Protein AF-A0A2I4CMR8-F1 (afdb_monomer_lite)

Organism: Austrofundulus limnaeus (NCBI:txid52670)

Secondary structure (DSSP, 8-state):
--S-HHHHHHHHHHHTT-PPPHHHHHHHHHHTSHHHHHH-TTTSSTTS-TTT--TTTS-SS----TTGGGGT--

Foldseek 3Di:
DDPCQLVVVQVVCVVVVHGDDPVRSVVCCVCVDLVNQCPDCVRFCPPPDCVVPPCVVPGPSHPPDPPCVVVVDD

Sequence (74 aa):
MSTDLHGTIGRVGAFLQRPLLEEELQNCVKHCSFSSMKSNKMINYTLVPEEIMDQSKVSFMRKGQIGDWKNMFT

Radius of gyration: 15.68 Å; chains: 1; bounding box: 36×32×41 Å

Structure (mmCIF, N/CA/C/O backbone):
data_AF-A0A2I4CMR8-F1
#
_entry.id   AF-A0A2I4CMR8-F1
#
loop_
_atom_site.group_PDB
_atom_site.id
_atom_site.type_symbol
_atom_site.label_atom_id
_atom_site.label_alt_id
_atom_site.label_comp_id
_atom_site.label_asym_id
_atom_site.label_entity_id
_atom_site.label_seq_id
_atom_site.pdbx_PDB_ins_code
_atom_site.Cartn_x
_atom_site.Cartn_y
_atom_site.Cartn_z
_atom_site.occupancy
_atom_site.B_iso_or_equiv
_atom_site.auth_seq_id
_atom_site.auth_comp_id
_atom_site.auth_asym_id
_atom_site.auth_atom_id
_atom_site.pdbx_PDB_model_num
ATOM 1 N N . MET A 1 1 ? -0.453 5.635 -5.113 1.00 59.78 1 MET A N 1
ATOM 2 C CA . MET A 1 1 ? -0.654 5.754 -3.660 1.00 59.78 1 MET A CA 1
ATOM 3 C C . MET A 1 1 ? -1.815 6.694 -3.400 1.00 59.78 1 MET A C 1
ATOM 5 O O . MET A 1 1 ? -1.823 7.760 -3.998 1.00 59.78 1 MET A O 1
ATOM 9 N N . SER A 1 2 ? -2.807 6.281 -2.607 1.00 68.50 2 SER A N 1
ATOM 10 C CA . SER A 1 2 ? -3.942 7.151 -2.268 1.00 68.50 2 SER A CA 1
ATOM 11 C C . SER A 1 2 ? -3.440 8.394 -1.533 1.00 68.50 2 SER A C 1
ATOM 13 O O . SER A 1 2 ? -2.584 8.272 -0.659 1.00 68.50 2 SER A O 1
ATOM 15 N N . THR A 1 3 ? -3.956 9.567 -1.890 1.00 82.62 3 THR A N 1
ATOM 16 C CA . THR A 1 3 ? -3.663 10.831 -1.196 1.00 82.62 3 THR A CA 1
ATOM 17 C C . THR A 1 3 ? -4.356 10.917 0.166 1.00 82.62 3 THR A C 1
ATOM 19 O O . THR A 1 3 ? -3.961 11.726 0.992 1.00 82.62 3 THR A O 1
ATOM 22 N N . ASP A 1 4 ? -5.358 10.067 0.407 1.00 94.50 4 ASP A N 1
ATOM 23 C CA . ASP A 1 4 ? -6.117 9.974 1.655 1.00 94.50 4 ASP A CA 1
ATOM 24 C C . ASP A 1 4 ? -6.533 8.510 1.892 1.00 94.50 4 ASP A C 1
ATOM 26 O O . ASP A 1 4 ? -7.645 8.078 1.564 1.00 94.50 4 ASP A O 1
ATOM 30 N N . LEU A 1 5 ? -5.593 7.687 2.370 1.00 94.81 5 LEU A N 1
ATOM 31 C CA . LEU A 1 5 ? -5.866 6.272 2.646 1.00 94.81 5 LEU A CA 1
ATOM 32 C C . LEU A 1 5 ? -6.831 6.107 3.830 1.00 94.81 5 LEU A C 1
ATOM 34 O O . LEU A 1 5 ? -7.749 5.297 3.742 1.00 94.81 5 LEU A O 1
ATOM 38 N N . HIS A 1 6 ? -6.655 6.899 4.891 1.00 96.56 6 HIS A N 1
ATOM 39 C CA . HIS A 1 6 ? -7.486 6.858 6.099 1.00 96.56 6 HIS A CA 1
ATOM 40 C C . HIS A 1 6 ? -8.958 7.143 5.784 1.00 96.56 6 HIS A C 1
ATOM 42 O O . HIS A 1 6 ? -9.810 6.281 6.010 1.00 96.56 6 HIS A O 1
ATOM 48 N N . GLY A 1 7 ? -9.252 8.273 5.134 1.00 96.81 7 GLY A N 1
ATOM 49 C CA . GLY A 1 7 ? -10.620 8.623 4.767 1.00 96.81 7 GLY A CA 1
ATOM 50 C C . GLY A 1 7 ? -11.218 7.661 3.742 1.00 96.81 7 GLY A C 1
ATOM 51 O O . GLY A 1 7 ? -12.416 7.387 3.779 1.00 96.81 7 GLY A O 1
ATOM 52 N N . THR A 1 8 ? -10.404 7.073 2.856 1.00 97.06 8 THR A N 1
ATOM 53 C CA . THR A 1 8 ? -10.878 6.022 1.938 1.00 97.06 8 THR A CA 1
ATOM 54 C C . THR A 1 8 ? -11.322 4.770 2.689 1.00 97.06 8 THR A C 1
ATOM 56 O O . THR A 1 8 ? -12.400 4.256 2.400 1.00 97.06 8 THR A O 1
ATOM 59 N N . ILE A 1 9 ? -10.538 4.295 3.661 1.00 97.12 9 ILE A N 1
ATOM 60 C CA . ILE A 1 9 ? -10.909 3.133 4.479 1.00 97.12 9 ILE A CA 1
ATOM 61 C C . ILE A 1 9 ? -12.188 3.440 5.270 1.00 97.12 9 ILE A C 1
ATOM 63 O O . ILE A 1 9 ? -13.102 2.618 5.274 1.00 97.12 9 ILE A O 1
ATOM 67 N N . GLY A 1 10 ? -12.308 4.642 5.843 1.00 97.69 10 GLY A N 1
ATOM 68 C CA . GLY A 1 10 ? -13.534 5.085 6.515 1.00 97.69 10 GLY A CA 1
ATOM 69 C C . GLY A 1 10 ? -14.760 5.063 5.596 1.00 97.69 10 GLY A C 1
ATOM 70 O O . GLY A 1 10 ? -15.801 4.519 5.964 1.00 97.69 10 GLY A O 1
ATOM 71 N N . ARG A 1 11 ? -14.628 5.570 4.360 1.00 97.69 11 ARG A N 1
ATOM 72 C CA . ARG A 1 11 ? -15.700 5.520 3.348 1.00 97.69 11 ARG A CA 1
ATOM 73 C C . ARG A 1 11 ? -16.087 4.087 2.977 1.00 97.69 11 ARG A C 1
ATOM 75 O O . ARG A 1 11 ? -17.274 3.806 2.841 1.00 97.69 11 ARG A O 1
ATOM 82 N N . VAL A 1 12 ? -15.116 3.181 2.837 1.00 97.56 12 VAL A N 1
ATOM 83 C CA . VAL A 1 12 ? -15.381 1.757 2.565 1.00 97.56 12 VAL A CA 1
ATOM 84 C C . VAL A 1 12 ? -16.099 1.098 3.746 1.00 97.56 12 VAL A C 1
ATOM 86 O O . VAL A 1 12 ? -17.082 0.394 3.531 1.00 97.56 12 VAL A O 1
ATOM 89 N N . GLY A 1 13 ? -15.673 1.359 4.985 1.00 97.69 13 GLY A N 1
ATOM 90 C CA . GLY A 1 13 ? -16.355 0.865 6.185 1.00 97.69 13 GLY A CA 1
ATOM 91 C C . GLY A 1 13 ? -17.807 1.340 6.262 1.00 97.69 13 GLY A C 1
ATOM 92 O O . GLY A 1 13 ? -18.717 0.533 6.449 1.00 97.69 13 GLY A O 1
ATOM 93 N N . ALA A 1 14 ? -18.049 2.631 6.013 1.00 97.81 14 ALA A N 1
ATOM 94 C CA . ALA A 1 14 ? -19.397 3.194 5.958 1.00 97.81 14 ALA A CA 1
ATOM 95 C C . ALA A 1 14 ? -20.257 2.552 4.855 1.00 97.81 14 ALA A C 1
ATOM 97 O O . ALA A 1 14 ? -21.401 2.178 5.109 1.00 97.81 14 ALA A O 1
ATOM 98 N N . PHE A 1 15 ? -19.698 2.363 3.654 1.00 98.31 15 PHE A N 1
ATOM 99 C CA . PHE A 1 15 ? -20.378 1.690 2.542 1.00 98.31 15 PHE A CA 1
ATOM 100 C C . PHE A 1 15 ? -20.790 0.252 2.894 1.00 98.31 15 PHE A C 1
ATOM 102 O O . PHE A 1 15 ? -21.896 -0.173 2.572 1.00 98.31 15 PHE A O 1
ATOM 109 N N . LEU A 1 16 ? -19.930 -0.479 3.607 1.00 98.25 16 LEU A N 1
ATOM 110 C CA . LEU A 1 16 ? -20.196 -1.844 4.068 1.00 98.25 16 LEU A CA 1
ATOM 111 C C . LEU A 1 16 ? -21.087 -1.913 5.321 1.00 98.25 16 LEU A C 1
ATOM 113 O O . LEU A 1 16 ? -21.283 -3.004 5.853 1.00 98.25 16 LEU A O 1
ATOM 117 N N . GLN A 1 17 ? -21.604 -0.777 5.808 1.00 98.06 17 GLN A N 1
ATOM 118 C CA . GLN A 1 17 ? -22.357 -0.667 7.066 1.00 98.06 17 GLN A CA 1
ATOM 119 C C . GLN A 1 17 ? -21.575 -1.203 8.280 1.00 98.06 17 GLN A C 1
ATOM 121 O O . GLN A 1 17 ? -22.140 -1.747 9.227 1.00 98.06 17 GLN A O 1
ATOM 126 N N . ARG A 1 18 ? -20.247 -1.054 8.242 1.00 97.50 18 ARG A N 1
ATOM 127 C CA . ARG A 1 18 ? -19.299 -1.442 9.292 1.00 97.50 18 ARG A CA 1
ATOM 128 C C . ARG A 1 18 ? -18.342 -0.277 9.555 1.00 97.50 18 ARG A C 1
ATOM 130 O O . ARG A 1 18 ? -17.199 -0.317 9.095 1.00 97.50 18 ARG A O 1
ATOM 137 N N . PRO A 1 19 ? -18.810 0.802 10.209 1.00 96.12 19 PRO A N 1
ATOM 138 C CA . PRO A 1 19 ? -17.927 1.894 10.586 1.00 96.12 19 PRO A CA 1
ATOM 139 C C . PRO A 1 19 ? -16.845 1.363 11.527 1.00 96.12 19 PRO A C 1
ATOM 141 O O . PRO A 1 19 ? -17.123 0.552 12.407 1.00 96.12 19 PRO A O 1
ATOM 144 N N . LEU A 1 20 ? -15.619 1.817 11.305 1.00 96.75 20 LEU A N 1
ATOM 145 C CA . LEU A 1 20 ? -14.458 1.432 12.093 1.00 96.75 20 LEU A CA 1
ATOM 146 C C . LEU A 1 20 ? -14.191 2.497 13.155 1.00 96.75 20 LEU A C 1
ATOM 148 O O . LEU A 1 20 ? -14.356 3.694 12.898 1.00 96.75 20 LEU A O 1
ATOM 152 N N . LEU A 1 21 ? -13.751 2.061 14.330 1.00 97.75 21 LEU A N 1
ATOM 153 C CA . LEU A 1 21 ? -13.186 2.941 15.344 1.00 97.75 21 LEU A CA 1
ATOM 154 C C . LEU A 1 21 ? -11.871 3.542 14.836 1.00 97.75 21 LEU A C 1
ATOM 156 O O . LEU A 1 21 ? -11.199 2.976 13.973 1.00 97.75 21 LEU A O 1
ATOM 160 N N . GLU A 1 22 ? -11.469 4.677 15.405 1.00 97.38 22 GLU A N 1
ATOM 161 C CA . GLU A 1 22 ? -10.245 5.364 14.978 1.00 97.38 22 GLU A CA 1
ATOM 162 C C . GLU A 1 22 ? -9.005 4.460 15.091 1.00 97.38 22 GLU A C 1
ATOM 164 O O . GLU A 1 22 ? -8.180 4.421 14.185 1.00 97.38 22 GLU A O 1
ATOM 169 N N . GLU A 1 23 ? -8.904 3.652 16.148 1.00 97.94 23 GLU A N 1
ATOM 170 C CA . GLU A 1 23 ? -7.814 2.680 16.300 1.00 97.94 23 GLU A CA 1
ATOM 171 C C . GLU A 1 23 ? -7.819 1.615 15.188 1.00 97.94 23 GLU A C 1
ATOM 173 O O . GLU A 1 23 ? -6.773 1.288 14.622 1.00 97.94 23 GLU A O 1
ATOM 178 N N . GLU A 1 24 ? -8.995 1.099 14.826 1.00 97.75 24 GLU A N 1
ATOM 179 C CA . GLU A 1 24 ? -9.150 0.122 13.747 1.00 97.75 24 GLU A CA 1
ATOM 180 C C . GLU A 1 24 ? -8.780 0.737 12.391 1.00 97.75 24 GLU A C 1
ATOM 182 O O . GLU A 1 24 ? -8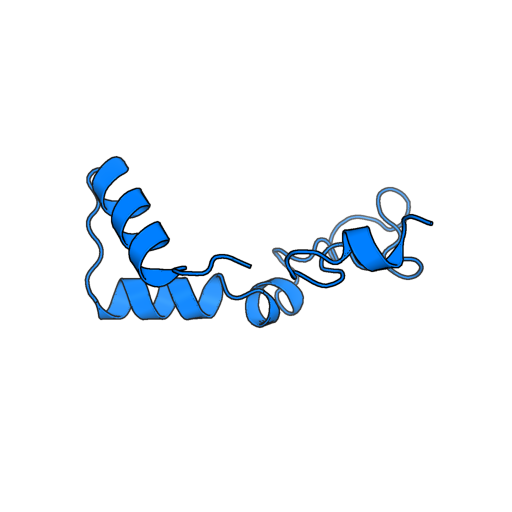.076 0.105 11.602 1.00 97.75 24 GLU A O 1
ATOM 187 N N . LEU A 1 25 ? -9.168 1.995 12.145 1.00 97.56 25 LEU A N 1
ATOM 188 C CA . LEU A 1 25 ? -8.768 2.752 10.957 1.00 97.56 25 LEU A CA 1
ATOM 189 C C . LEU A 1 25 ? -7.252 2.904 10.874 1.00 97.56 25 LEU A C 1
ATOM 191 O O . LEU A 1 25 ? -6.670 2.607 9.829 1.00 97.56 25 LEU A O 1
ATOM 195 N N . GLN A 1 26 ? -6.598 3.318 11.961 1.00 97.50 26 GLN A N 1
ATOM 196 C CA . GLN A 1 26 ? -5.141 3.465 12.002 1.00 97.50 26 GLN A CA 1
ATOM 197 C C . GLN A 1 26 ? -4.431 2.127 11.764 1.00 97.50 26 GLN A C 1
ATOM 199 O O . GLN A 1 26 ? -3.465 2.056 10.995 1.00 97.50 26 GLN A O 1
ATOM 204 N N . ASN A 1 27 ? -4.946 1.042 12.346 1.00 98.06 27 ASN A N 1
ATOM 205 C CA . ASN A 1 27 ? -4.437 -0.304 12.104 1.00 98.06 27 ASN A CA 1
ATOM 206 C C . ASN A 1 27 ? -4.588 -0.706 10.630 1.00 98.06 27 ASN 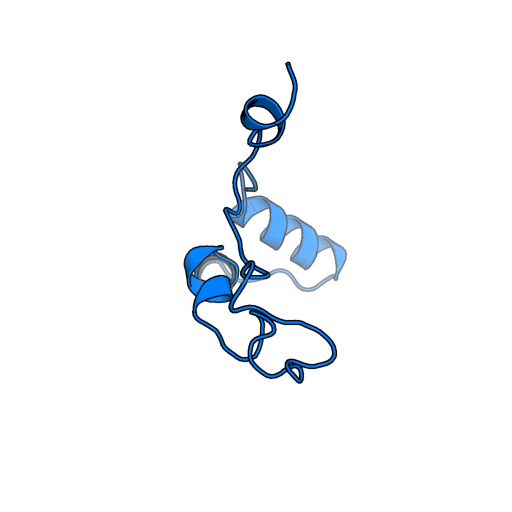A C 1
ATOM 208 O O . ASN A 1 27 ? -3.623 -1.176 10.017 1.00 98.06 27 ASN A O 1
ATOM 212 N N . CYS A 1 28 ? -5.748 -0.459 10.018 1.00 97.19 28 CYS A N 1
ATOM 213 C CA . CYS A 1 28 ? -5.953 -0.697 8.591 1.00 97.19 28 CYS A CA 1
ATOM 214 C C . CYS A 1 28 ? -5.007 0.151 7.729 1.00 97.19 28 CYS A C 1
ATOM 216 O O . CYS A 1 28 ? -4.377 -0.388 6.824 1.00 97.19 2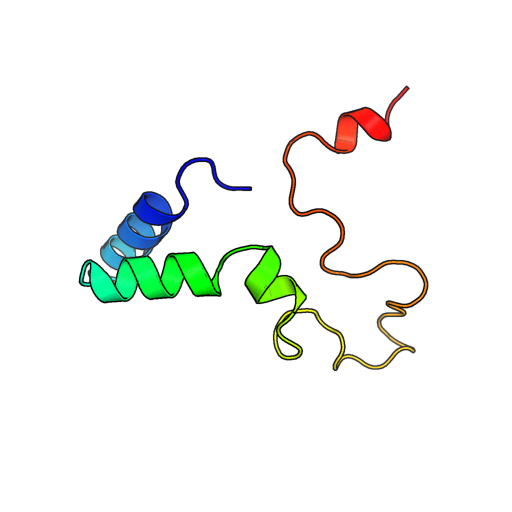8 CYS A O 1
ATOM 218 N N . VAL A 1 29 ? -4.830 1.444 8.020 1.00 96.75 29 VAL A N 1
ATOM 219 C CA . VAL A 1 29 ? -3.891 2.325 7.298 1.00 96.75 29 VAL A CA 1
ATOM 220 C C . VAL A 1 29 ? -2.470 1.766 7.349 1.00 96.75 29 VAL A C 1
ATOM 222 O O . VAL A 1 29 ? -1.798 1.690 6.316 1.00 96.75 29 VAL A O 1
ATOM 225 N N . LYS A 1 30 ? -2.019 1.324 8.527 1.00 97.19 30 LYS A N 1
ATOM 226 C CA . LYS A 1 30 ? -0.700 0.711 8.704 1.00 97.19 30 LYS A CA 1
ATOM 227 C C . LYS A 1 30 ? -0.562 -0.548 7.850 1.00 97.19 30 LYS A C 1
ATOM 229 O O . LYS A 1 30 ? 0.370 -0.634 7.051 1.00 97.19 30 LYS A O 1
ATOM 234 N N . HIS A 1 31 ? -1.490 -1.496 7.965 1.00 97.50 31 HIS A N 1
ATOM 235 C CA . HIS A 1 31 ? -1.405 -2.780 7.261 1.00 97.50 31 HIS A CA 1
ATOM 236 C C . HIS A 1 31 ? -1.621 -2.673 5.744 1.00 97.50 31 HIS A C 1
ATOM 238 O O . HIS A 1 31 ? -0.981 -3.403 4.989 1.00 97.50 31 HIS A O 1
ATOM 244 N N . CYS A 1 32 ? -2.455 -1.737 5.289 1.00 95.94 32 CYS A N 1
ATOM 245 C CA . CYS A 1 32 ? -2.712 -1.467 3.873 1.00 95.94 32 CYS A CA 1
ATOM 246 C C . CYS A 1 32 ? -1.690 -0.508 3.238 1.00 95.94 32 CYS A C 1
ATOM 248 O O . CYS A 1 32 ? -1.803 -0.175 2.057 1.00 95.94 32 CYS A O 1
ATOM 250 N N . SER A 1 33 ? -0.682 -0.047 3.986 1.00 95.38 33 SER A N 1
ATOM 251 C CA . SER A 1 33 ? 0.425 0.718 3.407 1.00 95.38 33 SER A CA 1
ATOM 252 C C . SER A 1 33 ? 1.229 -0.141 2.426 1.00 95.38 33 SER A C 1
ATOM 254 O O . SER A 1 33 ? 1.440 -1.336 2.638 1.00 95.38 33 SER A O 1
ATOM 256 N N . PHE A 1 34 ? 1.733 0.476 1.353 1.00 95.88 34 PHE A N 1
ATOM 257 C CA . PHE A 1 34 ? 2.488 -0.244 0.323 1.00 95.88 34 PHE A CA 1
ATOM 258 C C . PHE A 1 34 ? 3.706 -0.989 0.891 1.00 95.88 34 PHE A C 1
ATOM 260 O O . PHE A 1 34 ? 3.962 -2.125 0.506 1.00 95.88 34 PHE A O 1
ATOM 267 N N . SER A 1 35 ? 4.437 -0.380 1.829 1.00 96.12 35 SER A N 1
ATOM 268 C CA . SER A 1 35 ? 5.581 -1.011 2.496 1.00 96.12 35 SER A CA 1
ATOM 269 C C . SER A 1 35 ? 5.175 -2.262 3.277 1.00 96.12 35 SER A C 1
ATOM 271 O O . SER A 1 35 ? 5.832 -3.294 3.144 1.00 96.12 35 SER A O 1
ATOM 273 N N . SER A 1 36 ? 4.075 -2.194 4.033 1.00 97.56 36 SER A N 1
ATOM 274 C CA . SER A 1 36 ? 3.564 -3.330 4.810 1.00 97.56 36 SER A CA 1
ATOM 275 C C . SER A 1 36 ? 3.035 -4.446 3.913 1.00 97.56 36 SER A C 1
ATOM 277 O O . SER A 1 36 ? 3.316 -5.619 4.146 1.00 97.56 36 SER A O 1
ATOM 279 N N . MET A 1 37 ? 2.317 -4.105 2.841 1.00 97.69 37 MET A N 1
ATOM 280 C CA . MET A 1 37 ? 1.837 -5.105 1.886 1.00 97.69 37 MET A CA 1
ATOM 281 C C . MET A 1 37 ? 2.989 -5.747 1.103 1.00 97.69 37 MET A C 1
ATOM 283 O O . MET A 1 37 ? 2.944 -6.942 0.827 1.00 97.69 37 MET A O 1
ATOM 287 N N . LYS A 1 38 ? 4.040 -4.984 0.771 1.00 97.12 38 LYS A N 1
ATOM 288 C CA . LYS A 1 38 ? 5.228 -5.483 0.065 1.00 97.12 38 LYS A CA 1
ATOM 289 C C . LYS A 1 38 ? 6.041 -6.479 0.893 1.00 97.12 38 LYS A C 1
ATOM 291 O O . LYS A 1 38 ? 6.589 -7.417 0.317 1.00 97.12 38 LYS A O 1
ATOM 296 N N . SER A 1 39 ? 6.121 -6.311 2.213 1.00 97.56 39 SER A N 1
ATOM 297 C CA . SER A 1 39 ? 6.828 -7.249 3.100 1.00 97.56 39 SER A CA 1
ATOM 298 C C . SER A 1 39 ? 5.990 -8.469 3.504 1.00 97.56 39 SER A C 1
ATOM 300 O O . SER A 1 39 ? 6.547 -9.485 3.921 1.00 97.56 39 SER A O 1
ATOM 302 N N . ASN A 1 40 ? 4.664 -8.410 3.359 1.00 98.25 40 ASN A N 1
ATOM 303 C CA . ASN A 1 40 ? 3.770 -9.506 3.714 1.00 98.25 40 ASN A CA 1
ATOM 304 C C . ASN A 1 40 ? 3.720 -10.587 2.617 1.00 98.25 40 ASN A C 1
ATOM 306 O O . ASN A 1 40 ? 3.124 -10.380 1.558 1.00 98.25 40 ASN A O 1
ATOM 310 N N . LYS A 1 41 ? 4.272 -11.775 2.902 1.00 97.56 41 LYS A N 1
ATOM 311 C CA . LYS A 1 41 ? 4.292 -12.928 1.978 1.00 97.56 41 LYS A CA 1
ATOM 312 C C . LYS A 1 41 ? 2.905 -13.375 1.506 1.00 97.56 41 LYS A C 1
ATOM 314 O O . LYS A 1 41 ? 2.768 -13.827 0.375 1.00 97.56 41 LYS A O 1
ATOM 319 N N . MET A 1 42 ? 1.875 -13.204 2.337 1.00 97.75 42 MET A N 1
ATOM 320 C CA . MET A 1 42 ? 0.496 -13.574 1.992 1.00 97.75 42 MET A CA 1
ATOM 321 C C . MET A 1 42 ? -0.134 -12.642 0.948 1.00 97.75 42 MET A C 1
ATOM 323 O O . MET A 1 42 ? -1.180 -12.965 0.399 1.00 97.75 42 MET A O 1
ATOM 327 N N . ILE A 1 43 ? 0.474 -11.479 0.690 1.00 97.00 43 ILE A N 1
ATOM 328 C CA . ILE A 1 43 ? -0.089 -10.417 -0.154 1.00 97.00 43 ILE A CA 1
ATOM 329 C C . ILE A 1 43 ? 0.829 -10.075 -1.328 1.00 97.00 43 ILE A C 1
ATOM 331 O O . ILE A 1 43 ? 0.349 -9.739 -2.405 1.00 97.00 43 ILE A O 1
ATOM 335 N N . ASN A 1 44 ? 2.149 -10.150 -1.148 1.00 97.56 44 ASN A N 1
ATOM 336 C CA . ASN A 1 44 ? 3.129 -9.732 -2.153 1.00 97.56 44 ASN A CA 1
ATOM 337 C C . ASN A 1 44 ? 3.373 -10.765 -3.271 1.00 97.56 44 ASN A C 1
ATOM 339 O O . ASN A 1 44 ? 4.310 -10.587 -4.045 1.00 97.56 44 ASN A O 1
ATOM 343 N N . TYR A 1 45 ? 2.564 -11.827 -3.346 1.00 97.06 45 TYR A N 1
ATOM 344 C CA . TYR A 1 45 ? 2.622 -12.893 -4.357 1.00 97.06 45 TYR A CA 1
ATOM 345 C C . TYR A 1 45 ? 3.880 -13.778 -4.333 1.00 97.06 45 TYR A C 1
ATOM 347 O O . TYR A 1 45 ? 4.071 -14.582 -5.239 1.00 97.06 45 TYR A O 1
ATOM 355 N N . THR A 1 46 ? 4.745 -13.685 -3.318 1.00 96.81 46 THR A N 1
ATOM 356 C CA . THR A 1 46 ? 5.965 -14.526 -3.250 1.00 96.81 46 THR A CA 1
ATOM 357 C C . THR A 1 46 ? 5.684 -16.004 -2.977 1.00 96.81 46 THR A C 1
ATOM 359 O O . THR A 1 46 ? 6.584 -16.827 -3.088 1.00 96.81 46 THR A O 1
ATOM 362 N N . LEU A 1 47 ? 4.445 -16.345 -2.615 1.00 97.19 47 LEU A N 1
ATOM 363 C CA . LEU A 1 47 ? 3.992 -17.725 -2.430 1.00 97.19 47 LEU A CA 1
ATOM 364 C C . LEU A 1 47 ? 3.442 -18.357 -3.720 1.00 97.19 47 LEU A C 1
ATOM 366 O O . LEU A 1 47 ? 3.118 -19.542 -3.717 1.00 97.19 47 LEU A O 1
ATOM 370 N N . VAL A 1 48 ? 3.301 -17.585 -4.803 1.00 96.56 48 VAL A N 1
ATOM 371 C CA . VAL A 1 48 ? 2.905 -18.117 -6.113 1.00 96.56 48 VAL A CA 1
ATOM 372 C C . VAL A 1 48 ? 4.117 -18.807 -6.755 1.00 96.56 48 VAL A C 1
ATOM 374 O O . VAL A 1 48 ? 5.207 -18.239 -6.690 1.00 96.56 48 VAL A O 1
ATOM 377 N N . PRO A 1 49 ? 3.953 -19.999 -7.365 1.00 97.38 49 PRO A N 1
ATOM 378 C CA . PRO A 1 49 ? 5.046 -20.695 -8.042 1.00 97.38 49 PRO A CA 1
ATOM 379 C C . PRO A 1 49 ? 5.741 -19.831 -9.103 1.00 97.38 49 PRO A C 1
ATOM 381 O O . PRO A 1 49 ? 5.089 -19.066 -9.824 1.00 97.38 49 PRO A O 1
ATOM 384 N N . GLU A 1 50 ? 7.062 -19.966 -9.209 1.00 95.62 50 GLU A N 1
ATOM 385 C CA . GLU A 1 50 ? 7.906 -19.142 -10.086 1.00 95.62 50 GLU A CA 1
ATOM 386 C C . GLU A 1 50 ? 7.574 -19.352 -11.570 1.00 95.62 50 GLU A C 1
ATOM 388 O O . GLU A 1 50 ? 7.652 -18.418 -12.368 1.00 95.62 50 GLU A O 1
ATOM 393 N N . GLU A 1 51 ? 7.097 -20.547 -11.929 1.00 96.75 51 GLU A N 1
ATOM 394 C CA . GLU A 1 51 ? 6.643 -20.889 -13.279 1.00 96.75 51 GLU A CA 1
ATOM 395 C C . GLU A 1 51 ? 5.424 -20.060 -13.713 1.00 96.75 51 GLU A C 1
ATOM 397 O O . GLU A 1 51 ? 5.189 -19.880 -14.907 1.00 96.75 51 GLU A O 1
ATOM 402 N N . ILE A 1 52 ? 4.649 -19.550 -12.749 1.00 96.38 52 ILE A N 1
ATOM 403 C CA . ILE A 1 52 ? 3.496 -18.673 -12.980 1.00 96.38 52 ILE A CA 1
ATOM 404 C C . ILE A 1 52 ? 3.911 -17.204 -12.845 1.00 96.38 52 ILE A C 1
ATOM 406 O O . ILE A 1 52 ? 3.486 -16.366 -13.644 1.00 96.38 52 ILE A O 1
ATOM 410 N N . MET A 1 53 ? 4.718 -16.870 -11.832 1.00 95.50 53 MET A N 1
ATOM 411 C CA . MET A 1 53 ? 5.154 -15.499 -11.569 1.00 95.50 53 MET A CA 1
ATOM 412 C C . MET A 1 53 ? 6.596 -15.439 -11.052 1.00 95.50 53 MET A C 1
ATOM 414 O O . MET A 1 53 ? 6.856 -15.492 -9.851 1.00 95.50 53 MET A O 1
ATOM 418 N N . ASP A 1 54 ? 7.528 -15.218 -11.976 1.00 96.12 54 ASP A N 1
ATOM 419 C CA . ASP A 1 54 ? 8.943 -15.011 -11.674 1.00 96.12 54 ASP A CA 1
ATOM 420 C C . ASP A 1 54 ? 9.203 -13.598 -11.122 1.00 96.12 54 ASP A C 1
ATOM 422 O O . ASP A 1 54 ? 9.401 -12.620 -11.854 1.00 96.12 54 ASP A O 1
ATOM 426 N N . GLN A 1 55 ? 9.212 -13.498 -9.791 1.00 94.19 55 GLN A N 1
ATOM 427 C CA . GLN A 1 55 ? 9.497 -12.248 -9.086 1.00 94.19 55 GLN A CA 1
ATOM 428 C C . GLN A 1 55 ? 10.988 -11.881 -9.023 1.00 94.19 55 GLN A C 1
ATOM 430 O O . GLN A 1 55 ? 11.300 -10.782 -8.554 1.00 94.19 55 GLN A O 1
ATOM 435 N N . SER A 1 56 ? 11.902 -12.737 -9.502 1.00 93.25 56 SER A N 1
ATOM 436 C CA . SER A 1 56 ? 13.332 -12.400 -9.602 1.00 93.25 56 SER A CA 1
ATOM 437 C C . SER A 1 56 ? 13.584 -11.352 -10.690 1.00 93.25 56 SER A C 1
ATOM 439 O O . SER A 1 56 ? 14.446 -10.487 -10.539 1.00 93.25 56 SER A O 1
ATOM 441 N N . LYS A 1 57 ? 12.771 -11.372 -11.755 1.00 93.88 57 LYS A N 1
ATOM 442 C CA . LYS A 1 57 ? 12.799 -10.373 -12.831 1.00 93.88 57 LYS A CA 1
ATOM 443 C C . LYS A 1 57 ? 12.164 -9.062 -12.390 1.00 93.88 57 LYS A C 1
ATOM 445 O O . LYS A 1 57 ? 12.766 -7.998 -12.518 1.00 93.88 57 LYS A O 1
ATOM 450 N N . VAL A 1 58 ? 10.929 -9.129 -11.891 1.00 91.94 58 VAL A N 1
ATOM 451 C CA . VAL A 1 58 ? 10.171 -7.962 -11.425 1.00 91.94 58 VAL A CA 1
ATOM 452 C C . VAL A 1 58 ? 9.264 -8.370 -10.270 1.00 91.94 58 VAL A C 1
ATOM 454 O O . VAL A 1 58 ? 8.394 -9.220 -10.422 1.00 91.94 58 VAL A O 1
ATOM 457 N N . SER A 1 59 ? 9.402 -7.697 -9.126 1.00 95.69 59 SER A N 1
ATOM 458 C CA . SER A 1 59 ? 8.476 -7.893 -8.007 1.00 95.69 59 SER A CA 1
ATOM 459 C C . SER A 1 59 ? 7.076 -7.372 -8.341 1.00 95.69 59 SER A C 1
ATOM 461 O O . SER A 1 59 ? 6.932 -6.256 -8.852 1.00 95.69 59 SER A O 1
ATOM 463 N N . PHE A 1 60 ? 6.045 -8.134 -7.958 1.00 96.69 60 PHE A N 1
ATOM 464 C CA . PHE A 1 60 ? 4.637 -7.743 -8.089 1.00 96.69 60 PHE A CA 1
ATOM 465 C C . PHE A 1 60 ? 4.372 -6.376 -7.431 1.00 96.69 60 PHE A C 1
ATOM 467 O O . PHE A 1 60 ? 3.822 -5.451 -8.031 1.00 96.69 60 PHE A O 1
ATOM 474 N N . MET A 1 61 ? 4.882 -6.195 -6.210 1.00 96.81 61 MET A N 1
ATOM 475 C CA . MET A 1 61 ? 4.861 -4.925 -5.479 1.00 96.81 61 MET A CA 1
ATOM 476 C C . MET A 1 61 ? 6.055 -4.038 -5.880 1.00 96.81 61 MET A C 1
ATOM 478 O O . MET A 1 61 ? 6.968 -3.775 -5.089 1.00 96.81 61 MET A O 1
ATOM 482 N N . ARG A 1 62 ? 6.061 -3.550 -7.127 1.00 95.69 62 ARG A N 1
ATOM 483 C CA . ARG A 1 62 ? 7.205 -2.838 -7.733 1.00 95.69 62 ARG A CA 1
ATOM 484 C C . ARG A 1 62 ? 7.526 -1.485 -7.075 1.00 95.69 62 ARG A C 1
ATOM 486 O O . ARG A 1 62 ? 8.523 -1.383 -6.361 1.00 95.69 62 ARG A O 1
ATOM 493 N N . LYS A 1 63 ? 6.692 -0.454 -7.302 1.00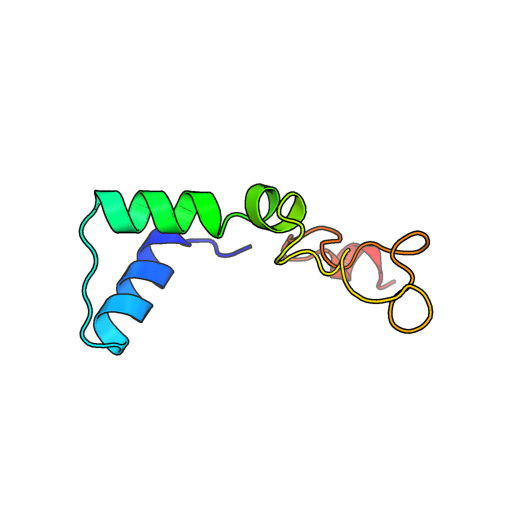 94.62 63 LYS A N 1
ATOM 494 C CA . LYS A 1 63 ? 6.923 0.931 -6.817 1.00 94.62 63 LYS A CA 1
ATOM 495 C C . LYS A 1 63 ? 5.794 1.536 -5.975 1.00 94.62 63 LYS A C 1
ATOM 497 O O . LYS A 1 63 ? 6.086 2.288 -5.056 1.00 94.62 63 LYS A O 1
ATOM 502 N N . GLY A 1 64 ? 4.523 1.257 -6.284 1.00 93.00 64 GLY A N 1
ATOM 503 C CA . GLY A 1 64 ? 3.380 1.773 -5.507 1.00 93.00 64 GLY A CA 1
ATOM 504 C C . GLY A 1 64 ? 3.095 3.282 -5.638 1.00 93.00 64 GLY A C 1
ATOM 505 O O . GLY A 1 64 ? 2.328 3.838 -4.850 1.00 93.00 64 GLY A O 1
ATOM 506 N N . GLN A 1 65 ? 3.673 3.966 -6.628 1.00 93.06 65 GLN A N 1
ATOM 507 C CA . GLN A 1 65 ? 3.655 5.432 -6.754 1.00 93.06 65 GLN A CA 1
ATOM 508 C C . GLN A 1 65 ? 2.785 5.920 -7.924 1.00 93.06 65 GLN A C 1
ATOM 510 O O . GLN A 1 65 ? 2.629 5.225 -8.926 1.00 93.06 65 GLN A O 1
ATOM 515 N N . ILE A 1 66 ? 2.205 7.119 -7.789 1.00 93.62 66 ILE A N 1
ATOM 516 C CA . ILE A 1 66 ? 1.471 7.785 -8.881 1.00 93.62 66 ILE A CA 1
ATOM 517 C C . ILE A 1 66 ? 2.483 8.401 -9.847 1.00 93.62 66 ILE A C 1
ATOM 519 O O . ILE A 1 66 ? 3.471 8.985 -9.417 1.00 93.62 66 ILE A O 1
ATOM 523 N N . GLY A 1 67 ? 2.207 8.313 -11.148 1.00 93.69 67 GLY A N 1
ATOM 524 C CA . GLY A 1 67 ? 2.957 9.055 -12.163 1.00 93.69 67 GLY A CA 1
ATOM 525 C C . GLY A 1 67 ? 4.220 8.370 -12.680 1.00 93.69 67 GLY A C 1
ATOM 526 O O . GLY A 1 67 ? 4.880 8.943 -13.537 1.00 93.69 67 GLY A O 1
ATOM 527 N N . ASP A 1 68 ? 4.529 7.143 -12.241 1.00 94.38 68 ASP A N 1
ATOM 528 C CA . ASP A 1 68 ? 5.715 6.410 -12.721 1.00 94.38 68 ASP A CA 1
ATOM 529 C C . ASP A 1 6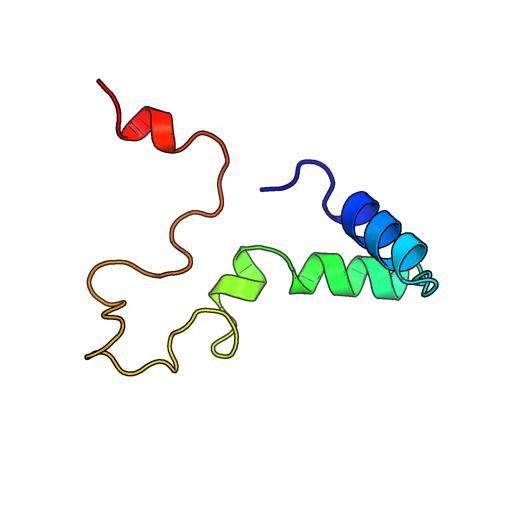8 ? 5.681 6.111 -14.228 1.00 94.38 68 ASP A C 1
ATOM 531 O O . ASP A 1 68 ? 6.723 5.864 -14.825 1.00 94.38 68 ASP A O 1
ATOM 535 N N . TRP A 1 69 ? 4.505 6.191 -14.862 1.00 94.44 69 TRP A N 1
ATOM 536 C CA . TRP A 1 69 ? 4.385 6.109 -16.316 1.00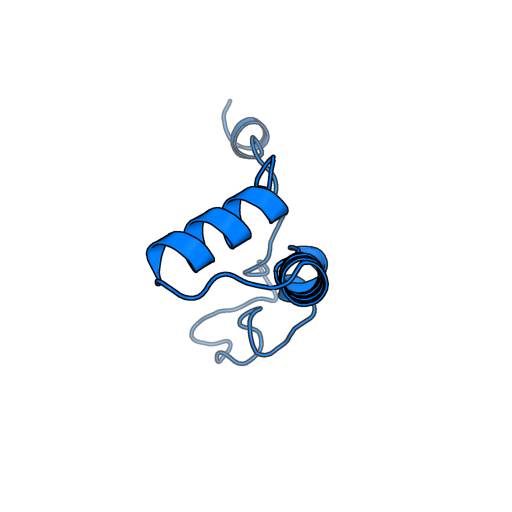 94.44 69 TRP A CA 1
ATOM 537 C C . TRP A 1 69 ? 5.248 7.167 -17.021 1.00 94.44 69 TRP A C 1
ATOM 539 O O . TRP A 1 69 ? 5.821 6.875 -18.057 1.00 94.44 69 TRP A O 1
ATOM 549 N N . LYS A 1 70 ? 5.461 8.353 -16.437 1.00 95.69 70 LYS A N 1
ATOM 550 C CA . LYS A 1 70 ? 6.315 9.399 -17.033 1.00 95.69 70 LYS A CA 1
ATOM 551 C C . LYS A 1 70 ? 7.768 8.960 -17.252 1.00 95.69 70 LYS A C 1
ATOM 553 O O . LYS A 1 70 ? 8.453 9.546 -18.073 1.00 95.69 70 LYS A O 1
ATOM 558 N N . ASN A 1 71 ? 8.228 7.932 -16.537 1.00 94.25 71 ASN A N 1
ATOM 559 C CA . ASN A 1 71 ? 9.566 7.362 -16.707 1.00 94.25 71 ASN A CA 1
ATOM 560 C C . ASN A 1 71 ? 9.634 6.312 -17.833 1.00 94.25 71 ASN A C 1
ATOM 562 O O . ASN A 1 71 ? 10.695 5.739 -18.058 1.00 94.25 71 ASN A O 1
ATOM 566 N N . MET A 1 72 ? 8.506 5.996 -18.477 1.00 93.31 72 MET A N 1
ATOM 567 C CA . MET A 1 72 ? 8.397 4.958 -19.510 1.00 93.31 72 MET A CA 1
ATOM 568 C C . MET A 1 72 ? 8.065 5.509 -20.899 1.00 93.31 72 MET A C 1
ATOM 570 O O . MET A 1 72 ? 8.352 4.840 -21.885 1.00 93.31 72 MET A O 1
ATOM 574 N N . PHE A 1 73 ? 7.441 6.684 -20.984 1.00 91.38 73 PHE A N 1
ATOM 575 C CA . PHE A 1 73 ? 7.003 7.277 -22.248 1.00 91.38 73 PHE A CA 1
ATOM 576 C C . PHE A 1 73 ? 7.966 8.395 -22.662 1.00 91.38 73 PHE A C 1
ATOM 578 O O . PHE A 1 73 ? 8.300 9.251 -21.841 1.00 91.38 73 PHE A O 1
ATOM 585 N N . THR A 1 74 ? 8.392 8.358 -23.925 1.00 83.75 74 THR A N 1
ATOM 586 C CA . THR A 1 74 ? 9.161 9.404 -24.620 1.00 83.75 74 THR A CA 1
ATOM 587 C C . THR A 1 74 ? 8.256 10.258 -25.486 1.00 83.75 74 THR A C 1
ATOM 589 O O . THR A 1 74 ? 7.369 9.650 -26.131 1.00 83.75 74 THR A O 1
#

InterPro domains:
  IPR000863 Sulfotransferase domain [PF00685] (1-74)
  IPR027417 P-loop containing nucleoside triphosphate hydrolase [G3DSA:3.40.50.300] (1-74)
  IPR027417 P-loop containing nucleoside triphosphate hydrolase [SSF52540] (1-74)

pLDDT: mean 95.05, std 5.84, range [59.78, 98.31]